Protein AF-A0A0F9N1B2-F1 (afdb_monomer)

Radius of gyration: 16.26 Å; Cα contacts (8 Å, |Δi|>4): 238; chains: 1; bounding box: 34×32×47 Å

Organism: NCBI:txid412755

Foldseek 3Di:
DDDDDDLQLVLVVVVCCVPPVPWAKDAQDWFAADAPRDDPVCHPPHTAGFRMWTDDPQEIEGEHEDQDDDLVVLVSQVVRLVRHLNGPVCVVSNPTHYAYEYEYADDDPVNCVSCVVSRHHYHHDDDPVSVVVVVVCVVVVHDD

Secondary structure (DSSP, 8-state):
-PPPP-HHHHHHHHHHHHH-TTSEEEES--BSPPTTTS-GGGTTPPPB--SEEEEETTEEEEEEEESS--HHHHHHHHHHHHHGGG-GGGGGGTTSEEEEEEEESS--HHHHHHHHHTTEEEEE---HHHHHHHHHHHHTT---

Mean predicted aligned error: 4.12 Å

pLDDT: mean 92.85, std 8.65, range [49.56, 98.81]

Sequence (144 aa):
MAKKFLPERHLVQEWLAKFHPNVLQWKRPRVGPIPGQAPDKYKGVKRGWPDIVFKENNVIYIVEAKVTPTSKACGQLKEYERLWPMTPEFSEYKDLQVKLIMLTTRDEIVVRETCEAFGIEYVIYTTPQIEAYKRKIALEGRSV

Nearest PDB structures (foldseek):
  6hz4-assembly1_N  TM=4.854E-01  e=2.352E-04  Escherichia coli K-12
  7vsr-assembly1_N  TM=4.893E-01  e=1.660E-03  Escherichia coli K-12
  6hz5-assembly1_M  TM=4.356E-01  e=9.860E-04  Escherichia coli K-12
  6swl-assembly2_B  TM=5.542E-01  e=1.587E-01  Geobacillus stearothermophilus
  8twd-assembly2_D  TM=5.197E-01  e=9.217E-01  Escherichia coli

Solvent-accessible surface area (backbone atoms only — not comparable to full-atom values): 8295 Å² total; per-residue (Å²): 131,84,82,82,86,56,62,43,62,50,52,51,53,54,49,36,56,73,77,49,68,86,50,55,73,39,76,54,44,77,32,22,41,56,86,94,71,34,58,79,98,44,59,90,55,76,61,41,66,45,56,32,37,36,45,56,96,76,30,36,38,43,30,44,58,26,70,60,77,53,63,66,57,53,55,51,51,54,49,44,61,70,23,40,65,50,12,74,95,44,56,95,54,38,88,43,53,76,46,39,34,44,40,21,55,59,92,48,69,72,42,45,54,52,23,53,79,68,67,28,45,74,42,74,54,82,48,76,67,51,52,50,49,53,53,51,40,50,75,69,73,43,89,114

Structure (mmCIF, N/CA/C/O backbone):
data_AF-A0A0F9N1B2-F1
#
_entry.id   AF-A0A0F9N1B2-F1
#
loop_
_atom_site.group_PDB
_atom_site.id
_atom_site.type_symbol
_atom_site.label_atom_id
_atom_site.label_alt_id
_atom_site.label_comp_id
_atom_site.label_asym_id
_atom_site.label_entity_id
_atom_site.label_seq_id
_atom_site.pdbx_PDB_ins_code
_atom_site.Cartn_x
_atom_site.Cartn_y
_atom_si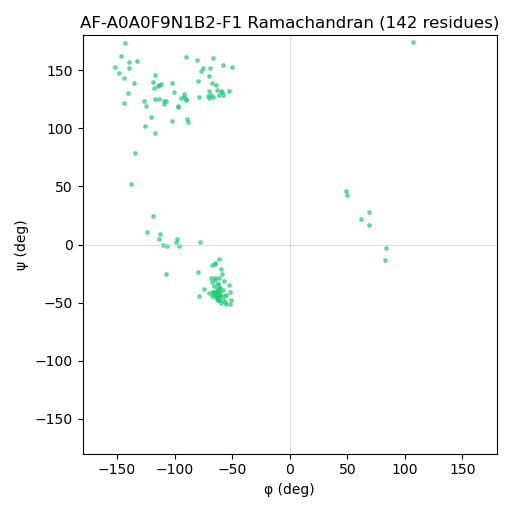te.Cartn_z
_atom_site.occupancy
_atom_site.B_iso_or_equiv
_atom_site.auth_seq_id
_atom_site.auth_comp_id
_atom_site.auth_asym_id
_atom_site.auth_atom_id
_atom_site.pdbx_PDB_model_num
ATOM 1 N N . MET A 1 1 ? -6.816 17.014 -26.845 1.00 49.56 1 MET A N 1
ATOM 2 C CA . MET A 1 1 ? -5.667 16.552 -26.029 1.00 49.56 1 MET A CA 1
ATOM 3 C C . MET A 1 1 ? -5.833 15.070 -25.728 1.00 49.56 1 MET A C 1
ATOM 5 O O . MET A 1 1 ? -6.886 14.694 -25.226 1.00 49.56 1 MET A O 1
ATOM 9 N N . ALA A 1 2 ? -4.843 14.230 -26.042 1.00 64.94 2 ALA A N 1
ATOM 10 C CA . ALA A 1 2 ? -4.861 12.825 -25.630 1.00 64.94 2 ALA A CA 1
ATOM 11 C C . ALA A 1 2 ? -4.802 12.730 -24.093 1.00 64.94 2 ALA A C 1
ATOM 13 O O . ALA A 1 2 ? -4.051 13.470 -23.455 1.00 64.94 2 ALA A O 1
ATOM 14 N N . LYS A 1 3 ? -5.604 11.847 -23.482 1.00 74.12 3 LYS A N 1
ATOM 15 C CA . LYS A 1 3 ? -5.560 11.626 -22.027 1.00 74.12 3 LYS A CA 1
ATOM 16 C C . LYS A 1 3 ? -4.188 11.068 -21.632 1.00 74.12 3 LYS A C 1
ATOM 18 O O . LYS A 1 3 ? -3.705 10.118 -22.241 1.00 74.12 3 LYS A O 1
ATOM 23 N N . LYS A 1 4 ? -3.581 11.639 -20.587 1.00 85.25 4 LYS A N 1
ATOM 24 C CA . LYS A 1 4 ? -2.335 11.137 -19.989 1.00 85.25 4 LYS A CA 1
ATOM 25 C C . LYS A 1 4 ? -2.555 9.721 -19.441 1.00 85.25 4 LYS A C 1
ATOM 27 O O . LYS A 1 4 ? -3.486 9.505 -18.667 1.00 85.25 4 LYS A O 1
ATOM 32 N N . PHE A 1 5 ? -1.694 8.780 -19.822 1.00 87.69 5 PHE A N 1
ATOM 33 C CA . PHE A 1 5 ? -1.683 7.432 -19.253 1.00 87.69 5 PHE A CA 1
ATOM 34 C C . PHE A 1 5 ? -1.184 7.477 -17.802 1.00 87.69 5 PHE A C 1
ATOM 36 O O . PHE A 1 5 ? -0.181 8.130 -17.510 1.00 87.69 5 PHE A O 1
ATOM 43 N N . LEU A 1 6 ? -1.909 6.815 -16.899 1.00 91.38 6 LEU A N 1
ATOM 44 C CA . LEU A 1 6 ? -1.596 6.730 -15.472 1.00 91.38 6 LEU A CA 1
ATOM 45 C C . LEU A 1 6 ? -1.338 5.256 -15.132 1.00 91.38 6 LEU A C 1
ATOM 47 O O . LEU A 1 6 ? -2.308 4.517 -14.936 1.00 91.38 6 LEU A O 1
ATOM 51 N N . PRO A 1 7 ? -0.072 4.807 -15.116 1.00 92.38 7 PRO A N 1
ATOM 52 C CA . PRO A 1 7 ? 0.243 3.386 -15.100 1.00 92.38 7 PRO A CA 1
ATOM 53 C C . PRO A 1 7 ? -0.178 2.702 -13.795 1.00 92.38 7 PRO A C 1
ATOM 55 O O . PRO A 1 7 ? -0.831 1.670 -13.861 1.00 92.38 7 PRO A O 1
ATOM 58 N N . GLU A 1 8 ? 0.072 3.284 -12.619 1.00 93.69 8 GLU A N 1
ATOM 59 C CA . GLU A 1 8 ? -0.334 2.682 -11.336 1.00 93.69 8 GLU A CA 1
ATOM 60 C C . GLU A 1 8 ? -1.857 2.544 -11.234 1.00 93.69 8 GLU A C 1
ATOM 62 O O . GLU A 1 8 ? -2.376 1.517 -10.805 1.00 93.69 8 GLU A O 1
ATOM 67 N N . ARG A 1 9 ? -2.597 3.552 -11.712 1.00 94.12 9 ARG A N 1
ATOM 68 C CA . ARG A 1 9 ? -4.062 3.496 -11.753 1.00 94.12 9 ARG A CA 1
ATOM 69 C C . ARG A 1 9 ? -4.549 2.368 -12.659 1.00 94.12 9 ARG A C 1
ATOM 71 O O . ARG A 1 9 ? -5.502 1.685 -12.297 1.00 94.12 9 ARG A O 1
ATOM 78 N N . HIS A 1 10 ? -3.946 2.210 -13.834 1.00 94.62 10 HIS A N 1
ATOM 79 C CA . HIS A 1 10 ? -4.315 1.141 -14.756 1.00 94.62 10 HIS A CA 1
ATOM 80 C C . HIS A 1 10 ? -3.973 -0.232 -14.165 1.00 94.62 10 HIS A C 1
ATOM 82 O O . HIS A 1 10 ? -4.819 -1.119 -14.173 1.00 94.62 10 HIS A O 1
ATOM 88 N N . LEU A 1 11 ? -2.792 -0.364 -13.553 1.00 95.50 11 LEU A N 1
ATOM 89 C CA . LEU A 1 11 ? -2.345 -1.577 -12.875 1.00 95.50 11 LEU A CA 1
ATOM 90 C C . LEU A 1 11 ? -3.344 -2.038 -11.805 1.00 95.50 11 LEU A C 1
ATOM 92 O O . LEU A 1 11 ? -3.786 -3.183 -11.836 1.00 95.50 11 LEU A O 1
ATOM 96 N N . VAL A 1 12 ? -3.750 -1.134 -10.907 1.00 96.75 12 VAL A N 1
ATOM 97 C CA . VAL A 1 12 ? -4.732 -1.427 -9.848 1.00 96.75 12 VAL A CA 1
ATOM 98 C C . VAL A 1 12 ? -6.083 -1.827 -10.429 1.00 96.75 12 VAL A C 1
ATOM 100 O O . VAL A 1 12 ? -6.697 -2.776 -9.956 1.00 96.75 12 VAL A O 1
ATOM 103 N N . GLN A 1 13 ? -6.566 -1.106 -11.444 1.00 95.69 13 GLN A N 1
ATOM 104 C CA . GLN A 1 13 ? -7.878 -1.374 -12.035 1.00 95.69 13 GLN A CA 1
ATOM 105 C C . GLN A 1 13 ? -7.944 -2.751 -12.694 1.00 95.69 13 GLN A C 1
ATOM 107 O O . GLN A 1 13 ? -8.898 -3.485 -12.456 1.00 95.69 13 GLN A O 1
ATOM 112 N N . GLU A 1 14 ? -6.929 -3.101 -13.481 1.00 96.81 14 GLU A N 1
ATOM 113 C CA . GLU A 1 14 ? -6.847 -4.401 -14.148 1.00 96.81 14 GLU A CA 1
ATOM 114 C C . GLU A 1 14 ? -6.673 -5.538 -13.135 1.00 96.81 14 GLU A C 1
ATOM 116 O O . GLU A 1 14 ? -7.305 -6.584 -13.262 1.00 96.81 14 GLU A O 1
ATOM 121 N N . TRP A 1 15 ? -5.850 -5.330 -12.102 1.00 98.06 15 TRP A N 1
ATOM 122 C CA . TRP A 1 15 ? -5.651 -6.312 -11.037 1.00 98.06 15 TRP A CA 1
ATOM 123 C C . TRP A 1 15 ? -6.951 -6.580 -10.262 1.00 98.06 15 TRP A C 1
ATOM 125 O O . TRP A 1 15 ? -7.360 -7.731 -10.125 1.00 98.06 15 TRP A O 1
ATOM 135 N N . LEU A 1 16 ? -7.667 -5.529 -9.845 1.00 97.31 16 LEU A N 1
ATOM 136 C CA . LEU A 1 16 ? -8.961 -5.664 -9.165 1.00 97.31 16 LEU A CA 1
ATOM 137 C C . LEU A 1 16 ? -10.014 -6.327 -10.051 1.00 97.31 16 LEU A C 1
ATOM 139 O O . LEU A 1 16 ? -10.730 -7.202 -9.584 1.00 97.31 16 LEU A O 1
ATOM 143 N N . ALA A 1 17 ? -10.109 -5.942 -11.326 1.00 96.94 17 ALA A N 1
ATOM 144 C CA . ALA A 1 17 ? -11.074 -6.541 -12.246 1.00 96.94 17 ALA A CA 1
ATOM 145 C C . ALA A 1 17 ? -10.827 -8.044 -12.445 1.00 96.94 17 ALA A C 1
ATOM 147 O O . ALA A 1 17 ? -11.776 -8.808 -12.601 1.00 96.94 17 ALA A O 1
ATOM 148 N N . LYS A 1 18 ? -9.558 -8.468 -12.418 1.00 97.69 18 LYS A N 1
ATOM 149 C CA . LYS A 1 18 ? -9.173 -9.867 -12.596 1.00 97.69 18 LYS A CA 1
ATOM 150 C C . LYS A 1 18 ? -9.377 -10.712 -11.338 1.00 97.69 18 LYS A C 1
ATOM 152 O O . LYS A 1 18 ? -9.860 -11.834 -11.453 1.00 97.69 18 LYS A O 1
ATOM 157 N N . PHE A 1 19 ? -8.981 -10.206 -10.171 1.00 97.94 19 PHE A N 1
ATOM 158 C CA . PHE A 1 19 ? -8.902 -11.012 -8.946 1.00 97.94 19 PHE A CA 1
ATOM 159 C C . PHE A 1 19 ? -9.998 -10.700 -7.919 1.00 97.94 19 PHE A C 1
ATOM 161 O O . PHE A 1 19 ? -10.370 -11.585 -7.157 1.00 97.94 19 PHE A O 1
ATOM 168 N N . HIS A 1 20 ? -10.567 -9.490 -7.936 1.00 96.94 20 HIS A N 1
ATOM 169 C CA . HIS A 1 20 ? -11.563 -9.026 -6.962 1.00 96.94 20 HIS A CA 1
ATOM 170 C C . HIS A 1 20 ? -12.726 -8.242 -7.621 1.00 96.94 20 HIS A C 1
ATOM 172 O O . HIS A 1 20 ? -13.039 -7.123 -7.204 1.00 96.94 20 HIS A O 1
ATOM 178 N N . PRO A 1 21 ? -13.399 -8.775 -8.662 1.00 96.56 21 PRO A N 1
ATOM 179 C CA . PRO A 1 21 ? -14.340 -7.996 -9.477 1.00 96.56 21 PRO A CA 1
ATOM 180 C C . PRO A 1 21 ? -15.581 -7.508 -8.717 1.00 96.56 21 PRO A C 1
ATOM 182 O O . PRO A 1 21 ? -16.118 -6.450 -9.038 1.00 96.56 21 PRO A O 1
ATOM 185 N N . ASN A 1 22 ? -16.026 -8.261 -7.707 1.00 97.00 22 ASN A N 1
ATOM 186 C CA . ASN A 1 22 ? -17.318 -8.058 -7.041 1.00 97.00 22 ASN A CA 1
ATOM 187 C C . ASN A 1 22 ? -17.194 -7.587 -5.584 1.00 97.00 22 ASN A C 1
ATOM 189 O O . ASN A 1 22 ? -18.185 -7.567 -4.856 1.00 97.00 22 ASN A O 1
ATOM 193 N N . VAL A 1 23 ? -15.985 -7.244 -5.131 1.00 97.50 23 VAL A N 1
ATOM 194 C CA . VAL A 1 23 ? -15.766 -6.788 -3.752 1.00 97.50 23 VAL A CA 1
ATOM 195 C C . VAL A 1 23 ? -16.134 -5.313 -3.594 1.00 97.50 23 VAL A C 1
ATOM 197 O O . VAL A 1 23 ? -16.142 -4.550 -4.562 1.00 97.50 23 VAL A O 1
ATOM 200 N N . LEU A 1 24 ? -16.401 -4.887 -2.359 1.00 97.62 24 LEU A N 1
ATOM 201 C CA . LEU A 1 24 ? -16.606 -3.475 -2.044 1.00 97.62 24 LEU A CA 1
ATOM 202 C C . LEU A 1 24 ? -15.270 -2.726 -2.138 1.00 97.62 24 LEU A C 1
ATOM 204 O O . LEU A 1 24 ? -14.284 -3.149 -1.538 1.00 97.62 24 LEU A O 1
ATOM 208 N N . GLN A 1 25 ? -15.235 -1.627 -2.895 1.00 97.50 25 GLN A N 1
ATOM 209 C CA . GLN A 1 25 ? -14.003 -0.936 -3.286 1.00 97.50 25 GLN A CA 1
ATOM 210 C C . GLN A 1 25 ? -14.121 0.582 -3.126 1.00 97.50 25 GLN A C 1
ATOM 212 O O . GLN A 1 25 ? -15.098 1.193 -3.560 1.00 97.50 25 GLN A O 1
ATOM 217 N N . TRP A 1 26 ? -13.057 1.213 -2.634 1.00 97.75 26 TRP A N 1
ATOM 218 C CA . TRP A 1 26 ? -12.901 2.662 -2.562 1.00 97.75 26 TRP A CA 1
ATOM 219 C C . TRP A 1 26 ? -11.613 3.080 -3.266 1.00 97.75 26 TRP A C 1
ATOM 221 O O . TRP A 1 26 ? -10.514 2.682 -2.883 1.00 97.75 26 TRP A O 1
ATOM 231 N N . LYS A 1 27 ? -11.744 3.904 -4.311 1.00 95.75 27 LYS A N 1
ATOM 232 C CA . LYS A 1 27 ? -10.620 4.403 -5.121 1.00 95.75 27 LYS A CA 1
ATOM 233 C C . LYS A 1 27 ? -10.098 5.707 -4.547 1.00 95.75 27 LYS A C 1
ATOM 235 O O . LYS A 1 27 ? -10.859 6.663 -4.421 1.00 95.75 27 LYS A O 1
ATOM 240 N N . ARG A 1 28 ? -8.794 5.755 -4.262 1.00 95.56 28 ARG A N 1
ATOM 241 C CA . ARG A 1 28 ? -8.114 6.923 -3.682 1.00 95.56 28 ARG A CA 1
ATOM 242 C C . ARG A 1 28 ? -8.819 7.519 -2.449 1.00 95.56 28 ARG A C 1
ATOM 244 O O . ARG A 1 28 ? -9.005 8.742 -2.404 1.00 95.56 28 ARG A O 1
ATOM 251 N N . PRO A 1 29 ? -9.257 6.700 -1.472 1.00 96.56 29 PRO A N 1
ATOM 252 C CA . PRO A 1 29 ? -9.933 7.221 -0.296 1.00 96.56 29 PRO A CA 1
ATOM 253 C C . PRO A 1 29 ? -8.969 8.050 0.555 1.00 96.56 29 PRO A C 1
ATOM 255 O O . PRO A 1 29 ? -7.750 7.927 0.452 1.00 96.56 29 PRO A O 1
ATOM 258 N N . ARG A 1 30 ? -9.522 8.902 1.417 1.00 95.38 30 ARG A N 1
ATOM 259 C CA . ARG A 1 30 ? -8.739 9.640 2.410 1.00 95.38 30 ARG A CA 1
ATOM 260 C C . ARG A 1 30 ? -8.656 8.816 3.688 1.00 95.38 30 ARG A C 1
ATOM 262 O O . ARG A 1 30 ? -9.691 8.508 4.265 1.00 95.38 30 ARG A O 1
ATOM 269 N N . VAL A 1 31 ? -7.452 8.528 4.166 1.00 95.50 31 VAL A N 1
ATOM 270 C CA . VAL A 1 31 ? -7.227 7.758 5.402 1.00 95.50 31 VAL A CA 1
ATOM 271 C C . VAL A 1 31 ? -6.625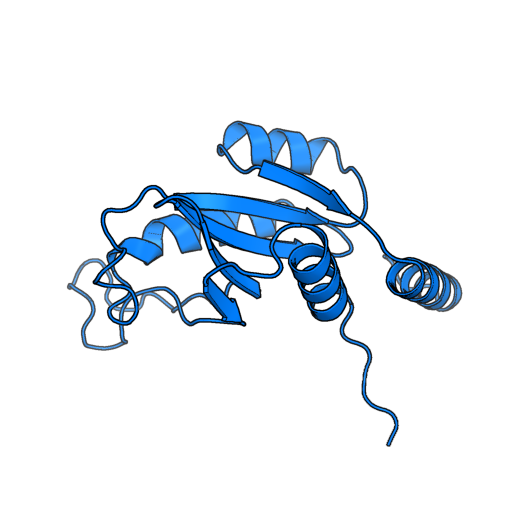 8.662 6.474 1.00 95.50 31 VAL A C 1
ATOM 273 O O . VAL A 1 31 ? -5.775 9.497 6.176 1.00 95.50 31 VAL A O 1
ATOM 276 N N . GLY A 1 32 ? -7.086 8.537 7.713 1.00 93.06 32 GLY A N 1
ATOM 277 C CA . GLY A 1 32 ? -6.650 9.337 8.856 1.00 93.06 32 GLY A CA 1
ATOM 278 C C . GLY A 1 32 ? -7.679 10.366 9.323 1.00 93.06 32 GLY A C 1
ATOM 279 O O . GLY A 1 32 ? -8.720 10.547 8.683 1.00 93.06 32 GLY A O 1
ATOM 280 N N . PRO A 1 33 ? -7.386 11.048 10.443 1.00 89.75 33 PRO A N 1
ATOM 281 C CA . PRO A 1 33 ? -8.348 11.906 11.118 1.00 89.75 33 PRO A CA 1
ATOM 282 C C . PRO A 1 33 ? -8.671 13.160 10.303 1.00 89.75 33 PRO A C 1
ATOM 284 O O . PRO A 1 33 ? -7.849 13.673 9.537 1.00 89.75 33 PRO A O 1
ATOM 287 N N . ILE A 1 34 ? -9.877 13.692 10.497 1.00 86.06 34 ILE A N 1
ATOM 288 C CA . ILE A 1 34 ? -10.261 14.986 9.931 1.00 86.06 34 ILE A CA 1
ATOM 289 C C . ILE A 1 34 ? -9.450 16.085 10.646 1.00 86.06 34 ILE A C 1
ATOM 291 O O . ILE A 1 34 ? -9.435 16.122 11.882 1.00 86.06 34 ILE A O 1
ATOM 295 N N . PRO A 1 35 ? -8.771 16.988 9.909 1.00 79.62 35 PRO A N 1
ATOM 296 C CA . PRO A 1 35 ? -8.055 18.107 10.514 1.00 79.62 35 PRO A CA 1
ATOM 297 C C . PRO A 1 35 ? -8.956 18.911 11.460 1.00 79.62 35 PRO A C 1
ATOM 299 O O . PRO A 1 35 ? -10.088 19.236 11.115 1.00 79.62 35 PRO A O 1
ATOM 302 N N . GLY A 1 36 ? -8.463 19.207 12.664 1.00 76.06 36 GLY A N 1
ATOM 303 C CA . GLY A 1 36 ? -9.227 19.910 13.704 1.00 76.06 36 GLY A CA 1
ATOM 304 C C . GLY A 1 36 ? -10.155 19.026 14.548 1.00 76.06 36 GLY A C 1
ATOM 305 O O . GLY A 1 36 ? -10.571 19.461 15.613 1.00 76.06 36 GLY A O 1
ATOM 306 N N . GLN A 1 37 ? -10.422 17.785 14.128 1.00 77.06 37 GLN A N 1
ATOM 307 C CA . GLN A 1 37 ? -11.191 16.789 14.897 1.00 77.06 37 GLN A CA 1
ATOM 308 C C . GLN A 1 37 ? -10.314 15.637 15.414 1.00 77.06 37 GLN A C 1
ATOM 310 O O . GLN A 1 37 ? -10.798 14.708 16.057 1.00 77.06 37 GLN A O 1
ATOM 315 N N . ALA A 1 38 ? -9.016 15.677 15.114 1.00 74.25 38 ALA A N 1
ATOM 316 C CA . ALA A 1 38 ? -8.059 14.703 15.604 1.00 74.25 38 ALA A CA 1
ATOM 317 C C . ALA A 1 38 ? -7.881 14.847 17.131 1.00 74.25 38 ALA A C 1
ATOM 319 O O . ALA A 1 38 ? -7.756 15.980 17.609 1.00 74.25 38 ALA A O 1
ATOM 320 N N . PRO A 1 39 ? -7.795 13.735 17.889 1.00 72.50 39 PRO A N 1
ATOM 321 C CA . PRO A 1 39 ? -7.325 13.767 19.274 1.00 72.50 39 PRO A CA 1
ATOM 322 C C . PRO A 1 39 ? -5.998 14.525 19.382 1.00 72.50 39 PRO A C 1
ATOM 324 O O . PRO A 1 39 ? -5.220 14.509 18.429 1.00 72.50 39 PRO A O 1
ATOM 327 N N . ASP A 1 40 ? -5.693 15.129 20.534 1.00 74.94 40 ASP A N 1
ATOM 328 C CA . ASP A 1 40 ? -4.505 15.988 20.696 1.00 74.94 40 ASP A CA 1
ATOM 329 C C . ASP A 1 40 ? -3.200 15.326 20.235 1.00 74.94 40 ASP A C 1
ATOM 331 O O . ASP A 1 40 ? -2.416 15.942 19.515 1.00 74.94 40 ASP A O 1
ATOM 335 N N . LYS A 1 41 ? -3.022 14.032 20.535 1.00 72.75 41 LYS A N 1
ATOM 336 C CA . LYS A 1 41 ? -1.872 13.223 20.085 1.00 72.75 41 LYS A CA 1
ATOM 337 C C . LYS A 1 41 ? -1.739 13.067 18.560 1.00 72.75 41 LYS A C 1
ATOM 339 O O . LYS A 1 41 ? -0.717 12.586 18.084 1.00 72.75 41 LYS A O 1
ATOM 344 N N . TYR A 1 42 ? -2.764 13.438 17.799 1.00 72.38 42 TYR A N 1
ATOM 345 C CA . TYR A 1 42 ? -2.823 13.364 16.339 1.00 72.38 42 TYR A CA 1
ATOM 346 C C . TYR A 1 42 ? -3.131 14.721 15.686 1.00 72.38 42 TYR A C 1
ATOM 348 O O . TYR A 1 42 ? -3.378 14.787 14.478 1.00 72.38 42 TYR A O 1
ATOM 356 N N . LYS A 1 43 ? -3.098 15.823 16.449 1.00 74.44 43 LYS A N 1
ATOM 357 C CA . LYS A 1 43 ? -3.155 17.170 15.870 1.00 74.44 43 LYS A CA 1
ATOM 358 C C . LYS A 1 43 ? -1.980 17.361 14.906 1.00 74.44 43 LYS A C 1
ATOM 360 O O . LYS A 1 43 ? -0.840 17.044 15.221 1.00 74.44 43 LYS A O 1
ATOM 365 N N . GLY A 1 44 ? -2.270 17.861 13.705 1.00 75.50 44 GLY A N 1
ATOM 366 C CA . GLY A 1 44 ? -1.269 18.076 12.652 1.00 75.50 44 GLY A CA 1
ATOM 367 C C . GLY A 1 44 ? -0.936 16.848 11.793 1.00 75.50 44 GLY A C 1
ATOM 368 O O . GLY A 1 44 ? -0.185 16.981 10.826 1.00 75.50 44 GLY A O 1
ATOM 369 N N . VAL A 1 45 ? -1.515 15.675 12.075 1.00 80.31 45 VAL A N 1
ATOM 370 C CA . VAL A 1 45 ? -1.348 14.483 11.230 1.00 80.31 45 VAL A CA 1
ATOM 371 C C . VAL A 1 45 ? -2.020 14.704 9.872 1.00 80.31 45 VAL A C 1
ATOM 373 O O . VAL A 1 45 ? -3.198 15.054 9.786 1.00 80.31 45 VAL A O 1
ATOM 376 N N . LYS A 1 46 ? -1.261 14.499 8.790 1.00 85.62 46 LYS A N 1
ATOM 377 C CA . LYS A 1 46 ? -1.775 14.587 7.417 1.00 85.62 46 LYS A CA 1
ATOM 378 C C . LYS A 1 46 ? -2.523 13.306 7.057 1.00 85.62 46 LYS A C 1
ATOM 380 O O . LYS A 1 46 ? -2.078 12.212 7.387 1.00 85.62 46 LYS A O 1
ATOM 385 N N . ARG A 1 47 ? -3.635 13.447 6.332 1.00 91.69 47 ARG A N 1
ATOM 386 C CA . ARG A 1 47 ? -4.366 12.299 5.782 1.00 91.69 47 ARG A CA 1
ATOM 387 C C . ARG A 1 47 ? -3.564 11.645 4.653 1.00 91.69 47 ARG A C 1
ATOM 389 O O . ARG A 1 47 ? -2.871 12.330 3.904 1.00 91.69 47 ARG A O 1
ATOM 396 N N . GLY A 1 48 ? -3.668 10.327 4.553 1.00 93.69 48 GLY A N 1
ATOM 397 C CA . GLY A 1 48 ? -3.115 9.512 3.479 1.00 93.69 48 GLY A CA 1
ATOM 398 C C . GLY A 1 48 ? -4.091 9.325 2.317 1.00 93.69 48 GLY A C 1
ATOM 399 O O . GLY A 1 48 ? -5.300 9.504 2.477 1.00 93.69 48 GLY A O 1
ATOM 400 N N . TRP A 1 49 ? -3.554 8.933 1.161 1.00 96.56 49 TRP A N 1
ATOM 401 C CA . TRP A 1 49 ? -4.314 8.586 -0.043 1.00 96.56 49 TRP A CA 1
ATOM 402 C C . TRP A 1 49 ? -3.769 7.283 -0.638 1.00 96.56 49 TRP A C 1
ATOM 404 O O . TRP A 1 49 ? -2.997 7.363 -1.596 1.00 96.56 49 TRP A O 1
ATOM 414 N N . PRO A 1 50 ? -4.126 6.110 -0.084 1.00 97.38 50 PRO A N 1
ATOM 415 C CA . PRO A 1 50 ? -3.817 4.840 -0.737 1.00 97.38 50 PRO A CA 1
ATOM 416 C C . PRO A 1 50 ? -4.441 4.794 -2.132 1.00 97.38 50 PRO A C 1
ATOM 418 O O . PRO A 1 50 ? -5.456 5.449 -2.386 1.00 97.38 50 PRO A O 1
ATOM 421 N N . ASP A 1 51 ? -3.875 4.005 -3.042 1.00 97.75 51 ASP A N 1
ATOM 422 C CA . ASP A 1 51 ? -4.417 3.892 -4.398 1.00 97.75 51 ASP A CA 1
ATOM 423 C C . ASP A 1 51 ? -5.813 3.247 -4.407 1.00 97.75 51 ASP A C 1
ATOM 425 O O . ASP A 1 51 ? -6.727 3.732 -5.094 1.00 97.75 51 ASP A O 1
ATOM 429 N N . ILE A 1 52 ? -6.005 2.205 -3.595 1.00 98.19 52 ILE A N 1
ATOM 430 C CA . ILE A 1 52 ? -7.299 1.556 -3.371 1.00 98.19 52 ILE A CA 1
ATOM 431 C C . ILE A 1 52 ? -7.384 1.002 -1.945 1.00 98.19 52 ILE A C 1
ATOM 433 O O . ILE A 1 52 ? -6.395 0.552 -1.366 1.00 98.19 52 ILE A O 1
ATOM 437 N N . VAL A 1 53 ? -8.595 1.016 -1.398 1.00 98.44 53 VAL A N 1
ATOM 438 C CA . VAL A 1 53 ? -8.993 0.165 -0.276 1.00 98.44 53 VAL A CA 1
ATOM 439 C C . VAL A 1 53 ? -10.132 -0.734 -0.736 1.00 98.44 53 VAL A C 1
ATOM 441 O O . VAL A 1 53 ? -11.021 -0.268 -1.449 1.00 98.44 53 VAL A O 1
ATOM 444 N N . PHE A 1 54 ? -10.140 -2.002 -0.341 1.00 98.50 54 PHE A N 1
ATOM 445 C CA . PHE A 1 54 ? -11.276 -2.886 -0.589 1.00 98.50 54 PHE A CA 1
ATOM 446 C C . PHE A 1 54 ? -11.574 -3.784 0.610 1.00 98.50 54 PHE A C 1
ATOM 448 O O . PHE A 1 54 ? -10.709 -4.011 1.454 1.00 98.50 54 PHE A O 1
ATOM 455 N N . LYS A 1 55 ? -12.816 -4.264 0.704 1.00 98.50 55 LYS A N 1
ATOM 456 C CA . LYS A 1 55 ? -13.262 -5.187 1.753 1.00 98.50 55 LYS A CA 1
ATOM 457 C C . LYS A 1 55 ? 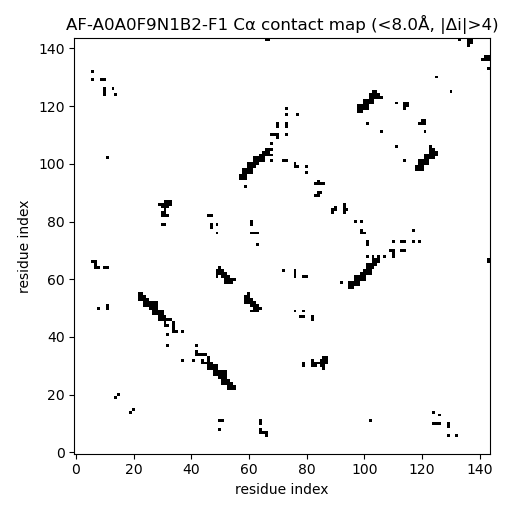-13.604 -6.538 1.145 1.00 98.50 55 LYS A C 1
ATOM 459 O O . LYS A 1 55 ? -14.489 -6.624 0.298 1.00 98.50 55 LYS A O 1
ATOM 464 N N . GLU A 1 56 ? -12.981 -7.590 1.656 1.00 97.88 56 GLU A N 1
ATOM 465 C CA . GLU A 1 56 ? -13.250 -8.974 1.267 1.00 97.88 56 GLU A CA 1
ATOM 466 C C . GLU A 1 56 ? -13.205 -9.855 2.521 1.00 97.88 56 GLU A C 1
ATOM 468 O O . GLU A 1 56 ? -12.299 -9.725 3.337 1.00 97.88 56 GLU A O 1
ATOM 473 N N . ASN A 1 57 ? -14.218 -10.703 2.734 1.00 96.50 57 ASN A N 1
ATOM 474 C CA . ASN A 1 57 ? -14.274 -11.653 3.860 1.00 96.50 57 ASN A CA 1
ATOM 475 C C . ASN A 1 57 ? -13.993 -11.044 5.254 1.00 96.50 57 ASN A C 1
ATOM 477 O O . ASN A 1 57 ? -13.295 -11.635 6.070 1.00 96.50 57 ASN A O 1
ATOM 481 N N . ASN A 1 58 ? -14.549 -9.857 5.534 1.00 97.19 58 ASN A N 1
ATOM 482 C CA . ASN A 1 58 ? -14.337 -9.095 6.782 1.00 97.19 58 ASN A CA 1
ATOM 483 C C . ASN A 1 58 ? -12.885 -8.665 7.046 1.00 97.19 58 ASN A C 1
ATOM 485 O O . ASN A 1 58 ? -12.532 -8.320 8.170 1.00 97.19 58 ASN A O 1
ATOM 489 N N . VAL A 1 59 ? -12.078 -8.604 5.993 1.00 98.44 59 VAL A N 1
ATOM 490 C CA . VAL A 1 59 ? -10.736 -8.036 6.005 1.00 98.44 59 VAL A CA 1
ATOM 491 C C . VAL A 1 59 ? -10.733 -6.785 5.134 1.00 98.44 59 VAL A C 1
ATOM 493 O O . VAL A 1 59 ? -11.338 -6.752 4.058 1.00 98.44 59 VAL A O 1
ATOM 496 N N . ILE A 1 60 ? -10.077 -5.739 5.623 1.00 98.62 60 ILE A N 1
ATOM 497 C CA . ILE A 1 60 ? -9.781 -4.530 4.863 1.00 98.62 60 ILE A CA 1
ATOM 498 C C . ILE A 1 60 ? -8.411 -4.693 4.227 1.00 98.62 60 ILE A C 1
ATOM 500 O O . ILE A 1 60 ? -7.427 -4.953 4.909 1.00 98.62 60 ILE A O 1
ATOM 504 N N . TYR A 1 61 ? -8.341 -4.486 2.923 1.00 98.75 61 TYR A N 1
ATOM 505 C CA . TYR A 1 61 ? -7.103 -4.496 2.168 1.00 98.75 61 TYR A CA 1
ATOM 506 C C . TYR A 1 61 ? -6.776 -3.077 1.734 1.00 98.75 61 TYR A C 1
ATOM 508 O O . TYR A 1 61 ? -7.583 -2.429 1.066 1.00 98.75 61 TYR A O 1
ATOM 516 N N . ILE A 1 62 ? -5.596 -2.592 2.108 1.00 98.75 62 ILE A N 1
ATOM 517 C CA . ILE A 1 62 ? -5.067 -1.300 1.666 1.00 98.75 62 ILE A CA 1
ATOM 518 C C . ILE A 1 62 ? -3.935 -1.575 0.685 1.00 98.75 62 ILE A C 1
ATOM 520 O O . ILE A 1 62 ? -2.971 -2.264 1.021 1.00 98.75 62 ILE A O 1
ATOM 524 N N . VAL A 1 63 ? -4.049 -1.030 -0.523 1.00 98.69 63 VAL A N 1
ATOM 525 C CA . VAL A 1 63 ? -3.097 -1.286 -1.604 1.00 98.69 63 VAL A CA 1
ATOM 526 C C . VAL A 1 63 ? -2.417 0.008 -2.025 1.00 98.69 63 VAL A C 1
ATOM 528 O O . VAL A 1 63 ? -3.072 1.028 -2.259 1.00 98.69 63 VAL A O 1
ATOM 531 N N . GLU A 1 64 ? -1.102 -0.071 -2.184 1.00 98.38 64 GLU A N 1
ATOM 532 C CA . GLU A 1 64 ? -0.281 0.952 -2.824 1.00 98.38 64 GLU A CA 1
ATOM 533 C C . GLU A 1 64 ? 0.352 0.328 -4.067 1.00 98.38 64 GLU A C 1
ATOM 535 O O . GLU A 1 64 ? 1.009 -0.713 -3.986 1.00 98.38 64 GLU A O 1
ATOM 540 N N . ALA A 1 65 ? 0.148 0.953 -5.225 1.00 97.88 65 ALA A N 1
ATOM 541 C CA . ALA A 1 65 ? 0.687 0.472 -6.483 1.00 97.88 65 ALA A CA 1
ATOM 542 C C . ALA A 1 65 ? 1.909 1.278 -6.911 1.00 97.88 65 ALA A C 1
ATOM 544 O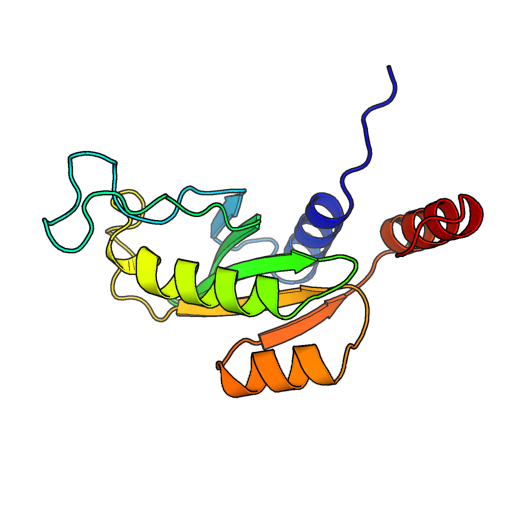 O . ALA A 1 65 ? 1.964 2.509 -6.796 1.00 97.88 65 ALA A O 1
ATOM 545 N N . LYS A 1 66 ? 2.913 0.575 -7.430 1.00 96.38 66 LYS A N 1
ATOM 546 C CA . LYS A 1 66 ? 4.145 1.171 -7.948 1.00 96.38 66 LYS A CA 1
ATOM 547 C C . LYS A 1 66 ? 4.622 0.380 -9.155 1.00 96.38 66 LYS A C 1
ATOM 549 O O . LYS A 1 66 ? 4.925 -0.800 -9.019 1.00 96.38 66 LYS A O 1
ATOM 554 N N . VAL A 1 67 ? 4.762 1.020 -10.323 1.00 94.62 67 VAL A N 1
ATOM 555 C CA . VAL A 1 67 ? 5.429 0.369 -11.473 1.00 94.62 67 VAL A CA 1
ATOM 556 C C . VAL A 1 67 ? 6.829 -0.091 -11.067 1.00 94.62 67 VAL A C 1
ATOM 558 O O . VAL A 1 67 ? 7.200 -1.234 -11.333 1.00 94.62 67 VAL A O 1
ATOM 561 N N . THR A 1 68 ? 7.528 0.783 -10.342 1.00 93.44 68 THR A N 1
ATOM 562 C CA . THR A 1 68 ? 8.841 0.543 -9.749 1.00 93.44 68 THR A CA 1
ATOM 563 C C . THR A 1 68 ? 8.758 0.718 -8.240 1.00 93.44 68 THR A C 1
ATOM 565 O O . THR A 1 68 ? 8.542 1.839 -7.761 1.00 93.44 68 THR A O 1
ATOM 568 N N . PRO A 1 69 ? 8.859 -0.378 -7.479 1.00 95.19 69 PRO A N 1
ATOM 569 C CA . PRO A 1 69 ? 8.616 -0.350 -6.053 1.00 95.19 69 PRO A CA 1
ATOM 570 C C . PRO A 1 69 ? 9.822 0.254 -5.326 1.00 95.19 69 PRO A C 1
ATOM 572 O O . PRO A 1 69 ? 10.964 0.150 -5.762 1.00 95.19 69 PRO A O 1
ATOM 575 N N . THR A 1 70 ? 9.559 0.915 -4.201 1.00 95.56 70 THR A N 1
ATOM 576 C CA . THR A 1 70 ? 10.595 1.485 -3.329 1.00 95.56 70 THR A CA 1
ATOM 577 C C . THR A 1 70 ? 10.203 1.252 -1.876 1.00 95.56 70 THR A C 1
ATOM 579 O O . THR A 1 70 ? 9.010 1.240 -1.559 1.00 95.56 70 THR A O 1
ATOM 582 N N . SER A 1 71 ? 11.176 1.158 -0.966 1.00 93.44 71 SER A N 1
ATOM 583 C CA . SER A 1 71 ? 10.905 0.967 0.470 1.00 93.44 71 SER A CA 1
ATOM 584 C C . SER A 1 71 ? 10.068 2.098 1.086 1.00 93.44 71 SER A C 1
ATOM 586 O O . SER A 1 71 ? 9.391 1.902 2.094 1.00 93.44 71 SER A O 1
ATOM 588 N N . LYS A 1 72 ? 10.037 3.281 0.452 1.00 95.50 72 LYS A N 1
ATOM 589 C CA . LYS A 1 72 ? 9.160 4.391 0.851 1.00 95.50 72 LYS A CA 1
ATOM 590 C C . LYS A 1 72 ? 7.682 3.991 0.826 1.00 95.50 72 LYS A C 1
ATOM 592 O O . LYS A 1 72 ? 6.939 4.381 1.724 1.00 95.50 72 LYS A O 1
ATOM 597 N N . ALA A 1 73 ? 7.265 3.208 -0.166 1.00 95.75 73 ALA A N 1
ATOM 598 C CA . ALA A 1 73 ? 5.880 2.768 -0.288 1.00 95.75 73 ALA A CA 1
ATOM 599 C C . ALA A 1 73 ? 5.487 1.783 0.832 1.00 95.75 73 ALA A C 1
ATOM 601 O O . ALA A 1 73 ? 4.347 1.811 1.290 1.00 95.75 73 ALA A O 1
ATOM 602 N N . CYS A 1 74 ? 6.437 1.011 1.372 1.00 97.31 74 CYS A N 1
ATOM 603 C CA . CYS A 1 74 ? 6.210 0.192 2.568 1.00 97.31 74 CYS A CA 1
ATOM 604 C C . CYS A 1 74 ? 5.879 1.070 3.786 1.00 97.31 74 CYS A C 1
ATOM 606 O O . CYS A 1 74 ? 4.904 0.820 4.493 1.00 97.31 74 CYS A O 1
ATOM 608 N N . GLY A 1 75 ? 6.638 2.154 3.986 1.00 96.62 75 GLY A N 1
ATOM 609 C CA . GLY A 1 75 ? 6.363 3.135 5.041 1.00 96.62 75 GLY A CA 1
ATOM 610 C C . GLY A 1 75 ? 5.005 3.827 4.875 1.00 96.62 75 GLY A C 1
ATOM 611 O O . GLY A 1 75 ? 4.299 4.035 5.859 1.00 96.62 75 GLY A O 1
ATOM 612 N N . GLN A 1 76 ? 4.599 4.127 3.635 1.00 96.94 76 GLN A N 1
ATOM 613 C CA . GLN A 1 76 ? 3.266 4.671 3.348 1.00 96.94 76 GLN A CA 1
ATOM 614 C C . GLN A 1 76 ? 2.153 3.696 3.750 1.00 96.94 76 GLN A C 1
ATOM 616 O O . GLN A 1 76 ? 1.210 4.107 4.418 1.00 96.94 76 GLN A O 1
ATOM 621 N N . LEU A 1 77 ? 2.279 2.413 3.399 1.00 98.25 77 LEU A N 1
ATOM 622 C CA . LEU A 1 77 ? 1.300 1.383 3.757 1.00 98.25 77 LEU A CA 1
ATOM 623 C C . LEU A 1 77 ? 1.151 1.226 5.276 1.00 98.25 77 LEU A C 1
ATOM 625 O O . LEU A 1 77 ? 0.027 1.187 5.773 1.00 98.25 77 LEU A O 1
ATOM 629 N N . LYS A 1 78 ? 2.260 1.211 6.028 1.00 97.94 78 LYS A N 1
ATOM 630 C CA . LYS A 1 78 ? 2.214 1.151 7.502 1.00 97.94 78 LYS A CA 1
ATOM 631 C C . LYS A 1 78 ? 1.613 2.400 8.123 1.00 97.94 78 LYS A C 1
ATOM 633 O O . LYS A 1 78 ? 0.886 2.31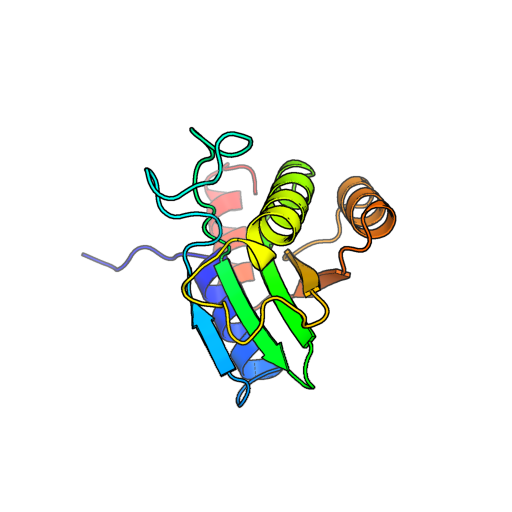2 9.110 1.00 97.94 78 LYS A O 1
ATOM 638 N N . GLU A 1 79 ? 1.860 3.561 7.531 1.00 96.25 79 GLU A N 1
ATOM 639 C CA . GLU A 1 79 ? 1.182 4.778 7.954 1.00 96.25 79 GLU A CA 1
ATOM 640 C C . GLU A 1 79 ? -0.328 4.691 7.684 1.00 96.25 79 GLU A C 1
ATOM 642 O O . GLU A 1 79 ? -1.117 5.047 8.553 1.00 96.25 79 GLU A O 1
ATOM 647 N N . TYR A 1 80 ? -0.764 4.155 6.539 1.00 97.62 80 TYR A N 1
ATOM 648 C CA . TYR A 1 80 ? -2.193 3.968 6.255 1.00 97.62 80 TYR A CA 1
ATOM 649 C C . TYR A 1 80 ? -2.864 3.002 7.231 1.00 97.62 80 TYR A C 1
ATOM 651 O O . TYR A 1 80 ? -3.940 3.317 7.733 1.00 97.62 80 TYR A O 1
ATOM 659 N N . GLU A 1 81 ? -2.219 1.883 7.557 1.00 97.56 81 GLU A N 1
ATOM 660 C CA . GLU A 1 81 ? -2.680 0.956 8.597 1.00 97.56 81 GLU A CA 1
ATOM 661 C C . GLU A 1 81 ? -2.856 1.666 9.943 1.00 97.56 81 GLU A C 1
ATOM 663 O O . GLU A 1 81 ? -3.916 1.588 10.559 1.00 97.56 81 GLU A O 1
ATOM 668 N N . ARG A 1 82 ? -1.842 2.430 10.370 1.00 94.94 82 ARG A N 1
ATOM 669 C CA . ARG A 1 82 ? -1.876 3.189 11.625 1.00 94.94 82 ARG A CA 1
ATOM 670 C C . ARG A 1 82 ? -3.007 4.216 11.643 1.00 94.94 82 ARG A C 1
ATOM 672 O O . ARG A 1 82 ? -3.597 4.469 12.691 1.00 94.94 82 ARG A O 1
ATOM 679 N N . LEU A 1 83 ? -3.277 4.847 10.502 1.00 94.62 83 LEU A N 1
ATOM 680 C CA . LEU A 1 83 ? -4.308 5.870 10.348 1.00 94.62 83 LEU A CA 1
ATOM 681 C C . LEU A 1 83 ? -5.723 5.293 10.213 1.00 94.62 83 LEU A C 1
ATOM 683 O O . LEU A 1 83 ? -6.687 6.003 10.512 1.00 94.62 83 LEU A O 1
ATOM 687 N N . TRP A 1 84 ? -5.858 4.038 9.780 1.00 95.94 84 TRP A N 1
ATOM 688 C CA . TRP A 1 84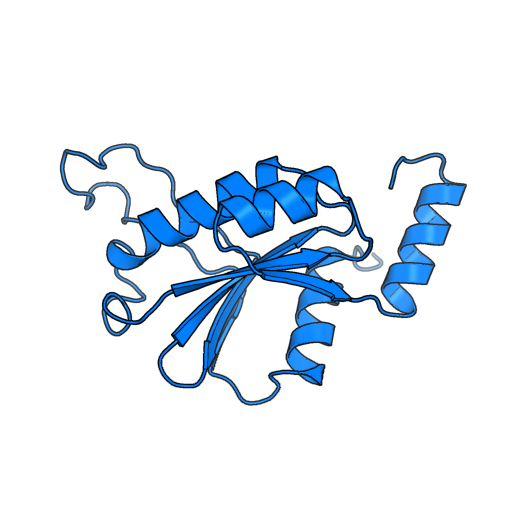 ? -7.140 3.412 9.461 1.00 95.94 84 TRP A CA 1
ATOM 689 C C . TRP A 1 84 ? -8.178 3.523 10.589 1.00 95.94 84 TRP A C 1
ATOM 691 O O . TRP A 1 84 ? -9.241 4.092 10.323 1.00 95.94 84 TRP A O 1
ATOM 701 N N . PRO A 1 85 ? -7.880 3.151 11.854 1.00 93.06 85 PRO A N 1
ATOM 702 C CA . PRO A 1 85 ? -8.876 3.168 12.930 1.00 93.06 85 PRO A CA 1
ATOM 703 C C . PRO A 1 85 ? -9.387 4.572 13.283 1.00 93.06 85 PRO A C 1
ATOM 705 O O . PRO A 1 85 ? -10.399 4.722 13.963 1.00 93.06 85 PRO A O 1
ATOM 708 N N . MET A 1 86 ? -8.678 5.614 12.841 1.00 91.62 86 MET A N 1
ATOM 709 C CA . MET A 1 86 ? -9.017 7.017 13.077 1.00 91.62 86 MET A CA 1
ATOM 710 C C . MET A 1 86 ? -9.744 7.660 11.897 1.00 91.62 86 MET A C 1
ATOM 712 O O . MET A 1 86 ? -9.948 8.871 11.914 1.00 91.62 86 MET A O 1
ATOM 716 N N . THR A 1 87 ? -10.078 6.892 10.859 1.00 94.81 87 THR A N 1
ATOM 717 C CA . THR A 1 87 ? -10.711 7.412 9.644 1.00 94.81 87 THR A CA 1
ATOM 718 C C . THR A 1 87 ? -12.229 7.419 9.816 1.00 94.81 87 THR A C 1
ATOM 720 O O . THR A 1 87 ? -12.836 6.348 9.761 1.00 94.81 87 THR A O 1
ATOM 723 N N . PRO A 1 88 ? -12.879 8.582 10.019 1.00 92.94 88 PRO A N 1
ATOM 724 C CA . PRO A 1 88 ? -14.296 8.612 10.393 1.00 92.94 88 PRO A CA 1
ATOM 725 C C . PRO A 1 88 ? -15.217 8.000 9.332 1.00 92.94 88 PRO A C 1
ATOM 727 O O . PRO A 1 88 ? -16.195 7.334 9.670 1.00 92.94 88 PRO A O 1
ATOM 730 N N . GLU A 1 89 ? -14.864 8.163 8.054 1.00 94.50 89 GLU A N 1
ATOM 731 C CA . GLU A 1 89 ? -15.607 7.627 6.909 1.00 94.50 89 GLU A CA 1
ATOM 732 C C . GLU A 1 89 ? -15.622 6.088 6.858 1.00 94.50 89 GLU A C 1
ATOM 734 O O . GLU A 1 89 ? -16.461 5.520 6.170 1.00 94.50 89 GLU A O 1
ATOM 739 N N . PHE A 1 90 ? -14.728 5.419 7.595 1.00 96.31 90 PHE A N 1
ATOM 740 C CA . PHE A 1 90 ? -14.646 3.957 7.693 1.00 96.31 90 PHE A CA 1
ATOM 741 C C . PHE A 1 90 ? -14.857 3.455 9.126 1.00 96.31 90 PHE A C 1
ATOM 743 O O . PHE A 1 90 ? -14.395 2.374 9.488 1.00 96.31 90 PHE A O 1
ATOM 750 N N . SER A 1 91 ? -15.557 4.232 9.956 1.00 95.38 91 SER A N 1
ATOM 751 C CA . SER A 1 91 ? -15.793 3.904 11.368 1.00 95.38 91 SER A CA 1
ATOM 752 C C . SER A 1 91 ? -16.491 2.555 11.582 1.00 95.38 91 SER A C 1
ATOM 754 O O . SER A 1 91 ? -16.186 1.879 12.561 1.00 95.38 91 SER A O 1
ATOM 756 N N . GLU A 1 92 ? -17.346 2.122 10.651 1.00 97.06 92 GLU A N 1
ATOM 757 C CA . GLU A 1 92 ? -17.985 0.794 10.665 1.00 97.06 92 GLU A CA 1
ATOM 758 C C . GLU A 1 92 ? -17.001 -0.375 10.441 1.00 97.06 92 GLU A C 1
ATOM 760 O O . GLU A 1 92 ? -17.306 -1.515 10.781 1.00 97.06 92 GLU A O 1
ATOM 765 N N . TYR A 1 93 ? -15.804 -0.104 9.906 1.00 97.38 93 TYR A N 1
ATOM 766 C CA . TYR A 1 93 ? -14.774 -1.105 9.596 1.00 97.38 93 TYR A CA 1
ATOM 767 C C . TYR A 1 93 ? -13.512 -0.969 10.454 1.00 97.38 93 TYR A C 1
ATOM 769 O O . TYR A 1 93 ? -12.522 -1.658 10.200 1.00 97.38 93 TYR A O 1
ATOM 777 N N . LYS A 1 94 ? -13.501 -0.063 11.437 1.00 95.25 94 LYS A N 1
ATOM 778 C CA . LYS A 1 94 ? -12.294 0.288 12.206 1.00 95.25 94 LYS A CA 1
ATOM 779 C C . LYS A 1 94 ? -11.698 -0.894 12.986 1.00 95.25 94 LYS A C 1
ATOM 781 O O . LYS A 1 94 ? -10.494 -0.911 13.214 1.00 95.25 94 LYS A O 1
ATOM 786 N N . ASP A 1 95 ? -12.546 -1.849 13.376 1.00 95.88 95 ASP A N 1
ATOM 787 C CA . ASP A 1 95 ? -12.186 -3.013 14.195 1.00 95.88 95 ASP A CA 1
ATOM 788 C C . ASP A 1 95 ? -11.902 -4.268 13.342 1.00 95.88 95 ASP A C 1
ATOM 790 O O . ASP A 1 95 ? -11.569 -5.325 13.876 1.00 95.88 95 ASP A O 1
ATOM 794 N N . LEU A 1 96 ? -12.035 -4.176 12.011 1.00 97.94 96 LEU A N 1
ATOM 795 C CA . LEU A 1 96 ? -11.702 -5.274 11.103 1.00 97.94 96 LEU A CA 1
ATOM 796 C C . LEU A 1 96 ? -10.187 -5.415 10.936 1.00 97.94 96 LEU A C 1
ATOM 798 O O . LEU A 1 96 ? -9.440 -4.438 11.004 1.00 97.94 96 LEU A O 1
ATOM 802 N N . GLN A 1 97 ? -9.736 -6.638 10.641 1.00 98.00 97 GLN A N 1
ATOM 803 C CA . GLN A 1 97 ? -8.337 -6.8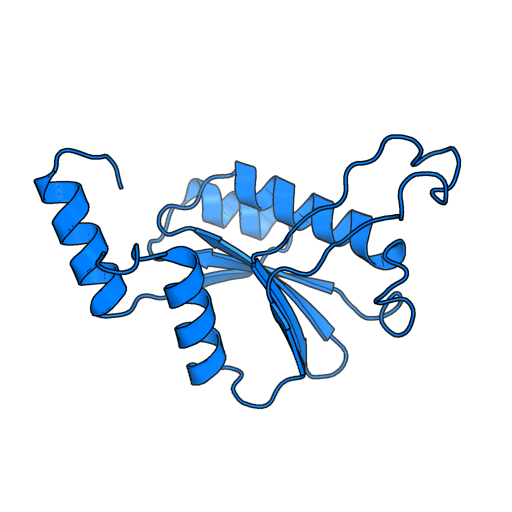83 10.297 1.00 98.00 97 GLN A CA 1
ATOM 804 C C . GLN A 1 97 ? -7.955 -6.067 9.056 1.00 98.00 97 GLN A C 1
ATOM 806 O O . GLN A 1 97 ? -8.654 -6.111 8.043 1.00 98.00 97 GLN A O 1
ATOM 811 N N . VAL A 1 98 ? -6.815 -5.379 9.123 1.00 98.50 98 VAL A N 1
ATOM 812 C CA . VAL A 1 98 ? -6.211 -4.697 7.976 1.00 98.50 98 VAL A CA 1
ATOM 813 C C . VAL A 1 98 ? -5.071 -5.554 7.428 1.00 98.50 98 VAL A C 1
ATOM 815 O O . VAL A 1 98 ? -4.218 -6.018 8.180 1.00 98.50 98 VAL A O 1
ATOM 818 N N . LYS A 1 99 ? -5.060 -5.767 6.113 1.00 98.75 99 LYS A N 1
ATOM 819 C CA . LYS A 1 99 ? -3.948 -6.342 5.353 1.00 98.75 99 LYS A CA 1
ATOM 820 C C . LYS A 1 99 ? -3.434 -5.319 4.352 1.00 98.75 99 LYS A C 1
ATOM 822 O O . LYS A 1 99 ? -4.189 -4.511 3.811 1.00 98.75 99 LYS A O 1
ATOM 827 N N . LEU A 1 100 ? -2.131 -5.353 4.117 1.00 98.81 100 LEU A N 1
ATOM 828 C CA . LEU A 1 100 ? -1.431 -4.387 3.282 1.00 98.81 100 LEU A CA 1
ATOM 829 C C . LEU A 1 100 ? -0.895 -5.088 2.045 1.00 98.81 100 LEU A C 1
ATOM 831 O O . LEU A 1 100 ? -0.324 -6.168 2.166 1.00 98.81 100 LEU A O 1
ATOM 835 N N . ILE A 1 101 ? -1.048 -4.460 0.881 1.00 98.81 101 ILE A N 1
ATOM 836 C CA . ILE A 1 101 ? -0.570 -5.002 -0.392 1.00 98.81 101 ILE A CA 1
ATOM 837 C C . ILE A 1 101 ? 0.310 -3.966 -1.093 1.00 98.81 101 ILE A C 1
ATOM 839 O O . ILE A 1 101 ? -0.122 -2.851 -1.393 1.00 98.81 101 ILE A O 1
ATOM 843 N N . MET A 1 102 ? 1.541 -4.365 -1.404 1.00 98.62 102 MET A N 1
ATOM 844 C CA . MET A 1 102 ? 2.393 -3.706 -2.387 1.00 98.62 102 MET A CA 1
ATOM 845 C C . MET A 1 102 ? 2.116 -4.328 -3.754 1.00 98.62 102 MET A C 1
ATOM 847 O O . MET A 1 102 ? 2.523 -5.460 -4.006 1.00 98.62 102 MET A O 1
ATOM 851 N N . LEU A 1 103 ? 1.441 -3.597 -4.641 1.00 98.62 103 LEU A N 1
ATOM 852 C CA . LEU A 1 103 ? 1.187 -4.052 -6.008 1.00 98.62 103 LEU A CA 1
ATOM 853 C C . LEU A 1 103 ? 2.233 -3.463 -6.954 1.00 98.62 103 LEU A C 1
ATOM 855 O O . LEU A 1 103 ? 2.325 -2.246 -7.125 1.00 98.62 103 LEU A O 1
ATOM 859 N N . THR A 1 104 ? 3.016 -4.310 -7.610 1.00 98.12 104 THR A N 1
ATOM 860 C CA . THR A 1 104 ? 4.107 -3.847 -8.467 1.00 98.12 104 THR A CA 1
ATOM 861 C C . THR A 1 104 ? 4.292 -4.688 -9.721 1.00 98.12 104 THR A C 1
ATOM 863 O O . THR A 1 104 ? 3.627 -5.698 -9.896 1.00 98.12 104 THR A O 1
ATOM 866 N N . THR A 1 105 ? 5.172 -4.253 -10.625 1.00 96.94 105 THR A N 1
ATOM 867 C CA . THR A 1 105 ? 5.383 -4.884 -11.940 1.00 96.94 105 THR A CA 1
ATOM 868 C C . THR A 1 105 ? 6.682 -5.676 -12.043 1.00 96.94 105 THR A C 1
ATOM 870 O O . THR A 1 105 ? 6.970 -6.231 -13.104 1.00 96.94 105 THR A O 1
ATOM 873 N N . ARG A 1 106 ? 7.490 -5.699 -10.978 1.00 94.62 106 ARG A N 1
ATOM 874 C CA . ARG A 1 106 ? 8.792 -6.373 -10.944 1.00 94.62 106 ARG A CA 1
ATOM 875 C C . ARG A 1 106 ? 9.147 -6.815 -9.529 1.00 94.62 106 ARG A C 1
ATOM 877 O O . ARG A 1 106 ? 8.688 -6.194 -8.577 1.00 94.62 106 ARG A O 1
ATOM 884 N N . ASP A 1 107 ? 9.954 -7.866 -9.417 1.00 96.50 107 ASP A N 1
ATOM 885 C CA . ASP A 1 107 ? 10.535 -8.271 -8.135 1.00 96.50 107 ASP A CA 1
ATOM 886 C C . ASP A 1 107 ? 11.727 -7.366 -7.812 1.00 96.50 107 ASP A C 1
ATOM 888 O O . ASP A 1 107 ? 12.632 -7.209 -8.630 1.00 96.50 107 ASP A O 1
ATOM 892 N N . GLU A 1 108 ? 11.720 -6.775 -6.623 1.00 96.69 108 GLU A N 1
ATOM 893 C CA . GLU A 1 108 ? 12.849 -6.041 -6.053 1.00 96.69 108 GLU A CA 1
ATOM 894 C C . GLU A 1 108 ? 13.142 -6.640 -4.686 1.00 96.69 108 GLU A C 1
ATOM 896 O O . GLU A 1 108 ? 12.427 -6.351 -3.724 1.00 96.69 108 GLU A O 1
ATOM 901 N N . ILE A 1 109 ? 14.189 -7.466 -4.604 1.00 97.19 109 ILE A N 1
ATOM 902 C CA . ILE A 1 109 ? 14.461 -8.325 -3.443 1.00 97.19 109 ILE A CA 1
ATOM 903 C C . ILE A 1 109 ? 14.448 -7.548 -2.123 1.00 97.19 109 ILE A C 1
ATOM 905 O O . ILE A 1 109 ? 13.713 -7.904 -1.209 1.00 97.19 109 ILE A O 1
ATOM 909 N N . VAL A 1 110 ? 15.139 -6.405 -2.069 1.00 97.31 110 VAL A N 1
ATOM 910 C CA . VAL A 1 110 ? 15.224 -5.563 -0.866 1.00 97.31 110 VAL A CA 1
ATOM 911 C C . VAL A 1 110 ? 13.851 -5.018 -0.468 1.00 97.31 110 VAL A C 1
ATOM 913 O O . VAL A 1 110 ? 13.526 -4.927 0.716 1.00 97.31 110 VAL A O 1
ATOM 916 N N . VAL A 1 111 ? 13.014 -4.648 -1.442 1.00 97.81 111 VAL A N 1
ATOM 917 C CA . VAL A 1 111 ? 11.671 -4.128 -1.159 1.00 97.81 111 VAL A CA 1
ATOM 918 C C . VAL A 1 111 ? 10.736 -5.259 -0.738 1.00 97.81 111 VAL A C 1
ATOM 920 O O . VAL A 1 111 ? 9.949 -5.060 0.184 1.00 97.81 111 VAL A O 1
ATOM 923 N N . ARG A 1 112 ? 10.843 -6.441 -1.355 1.00 98.38 112 ARG A N 1
ATOM 924 C CA . ARG A 1 112 ? 10.077 -7.633 -0.976 1.00 98.38 112 ARG A CA 1
ATOM 925 C C . ARG A 1 112 ? 10.407 -8.085 0.445 1.00 98.38 112 ARG A C 1
ATOM 927 O O . ARG A 1 112 ? 9.483 -8.255 1.231 1.00 98.38 112 ARG A O 1
ATOM 934 N N . GLU A 1 113 ? 11.687 -8.170 0.800 1.00 98.00 113 GLU A N 1
ATOM 935 C CA . GLU A 1 113 ? 12.142 -8.478 2.165 1.00 98.00 113 GLU A CA 1
ATOM 936 C C . GLU A 1 113 ? 11.658 -7.423 3.172 1.00 98.00 113 GLU A C 1
ATOM 938 O O . GLU A 1 113 ? 11.183 -7.755 4.256 1.00 98.00 113 GLU A O 1
ATOM 943 N N . THR A 1 114 ? 11.694 -6.138 2.796 1.00 98.06 114 THR A N 1
ATOM 944 C CA . THR A 1 114 ? 11.134 -5.057 3.627 1.00 98.06 114 THR A CA 1
ATOM 945 C C . THR A 1 114 ? 9.622 -5.223 3.821 1.00 98.06 114 THR A C 1
ATOM 947 O O . THR A 1 114 ? 9.107 -5.014 4.918 1.00 98.06 114 THR A O 1
ATOM 950 N N . CYS A 1 115 ? 8.889 -5.564 2.759 1.00 98.38 115 CYS A N 1
ATOM 951 C CA . CYS A 1 115 ? 7.455 -5.826 2.826 1.00 98.38 115 CYS A CA 1
ATOM 952 C C . CYS A 1 115 ? 7.152 -7.004 3.755 1.00 98.38 115 CYS A C 1
ATOM 954 O O . CYS A 1 115 ? 6.321 -6.862 4.650 1.00 98.38 115 CYS A O 1
ATOM 956 N N . GLU A 1 116 ? 7.869 -8.114 3.599 1.00 97.94 116 GLU A N 1
ATOM 957 C CA . GLU A 1 116 ? 7.723 -9.309 4.428 1.00 97.94 116 GLU A CA 1
ATOM 958 C C . GLU A 1 116 ? 7.964 -9.002 5.912 1.00 97.94 116 GLU A C 1
ATOM 960 O O . GLU A 1 116 ? 7.112 -9.304 6.748 1.00 97.94 116 GLU A O 1
ATOM 965 N N . ALA A 1 117 ? 9.046 -8.284 6.233 1.00 97.94 117 ALA A N 1
ATOM 966 C CA . ALA A 1 117 ? 9.358 -7.859 7.600 1.00 97.94 117 ALA A CA 1
ATOM 967 C C . ALA A 1 117 ? 8.257 -6.989 8.241 1.00 97.94 117 ALA A C 1
ATOM 969 O O . ALA A 1 117 ? 8.122 -6.949 9.465 1.00 97.94 117 ALA A O 1
ATOM 970 N N . PHE A 1 118 ? 7.451 -6.297 7.432 1.00 97.94 118 PHE A N 1
ATOM 971 C CA . PHE A 1 118 ? 6.340 -5.462 7.891 1.00 97.94 118 PHE A CA 1
ATOM 972 C C . PHE A 1 118 ? 4.959 -6.125 7.802 1.00 97.94 118 PHE A C 1
ATOM 974 O O . PHE A 1 118 ? 3.961 -5.471 8.137 1.00 97.94 118 PHE A O 1
ATOM 981 N N . GLY A 1 119 ? 4.888 -7.392 7.377 1.00 98.12 119 GLY A N 1
ATOM 982 C CA . GLY A 1 119 ? 3.630 -8.107 7.149 1.00 98.12 119 GLY A CA 1
ATOM 983 C C . GLY A 1 119 ? 2.832 -7.567 5.956 1.00 98.12 119 GLY A C 1
ATOM 984 O O . GLY A 1 119 ? 1.604 -7.623 5.958 1.00 98.12 119 GLY A O 1
ATOM 985 N N . ILE A 1 120 ? 3.516 -6.989 4.967 1.00 98.75 120 ILE A N 1
ATOM 986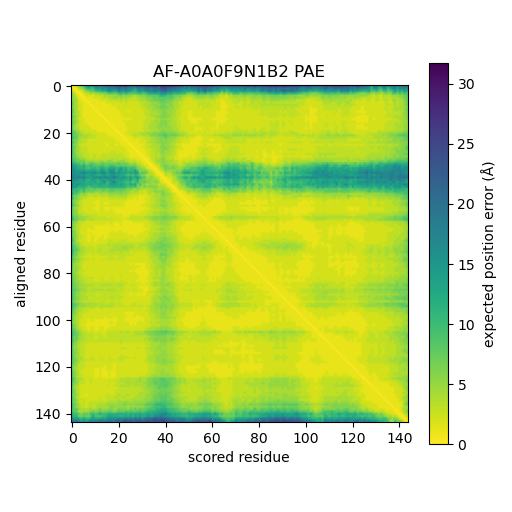 C CA . ILE A 1 120 ? 2.932 -6.474 3.726 1.00 98.75 120 ILE A CA 1
ATOM 987 C C . ILE A 1 120 ? 3.039 -7.561 2.657 1.00 98.75 120 ILE A C 1
ATOM 989 O O . ILE A 1 120 ? 4.129 -8.046 2.358 1.00 98.75 120 ILE A O 1
ATOM 993 N N . GLU A 1 121 ? 1.918 -7.901 2.032 1.00 98.62 121 GLU A N 1
ATOM 994 C CA . GLU A 1 121 ? 1.886 -8.814 0.896 1.00 98.62 121 GLU A CA 1
ATOM 995 C C . GLU A 1 121 ? 2.514 -8.144 -0.334 1.00 98.62 121 GLU A C 1
ATOM 997 O O . GLU A 1 121 ? 2.130 -7.038 -0.724 1.00 98.62 121 GLU A O 1
ATOM 1002 N N . TYR A 1 122 ? 3.497 -8.802 -0.948 1.00 98.69 122 TYR A N 1
ATOM 1003 C CA . TYR A 1 122 ? 4.196 -8.296 -2.126 1.00 98.69 122 TYR A CA 1
ATOM 1004 C C . TYR A 1 122 ? 3.679 -8.992 -3.386 1.00 98.69 122 TYR A C 1
ATOM 1006 O O . TYR A 1 122 ? 3.984 -10.158 -3.633 1.00 98.69 122 TYR A O 1
ATOM 1014 N N . VAL A 1 123 ? 2.891 -8.278 -4.190 1.00 98.56 123 VAL A N 1
ATOM 1015 C CA . VAL A 1 123 ? 2.204 -8.828 -5.364 1.00 98.56 123 VAL A CA 1
ATOM 1016 C C . VAL A 1 123 ? 2.833 -8.290 -6.642 1.00 98.56 123 VAL A C 1
ATOM 1018 O O . VAL A 1 123 ? 2.827 -7.086 -6.902 1.00 98.56 123 VAL A O 1
ATOM 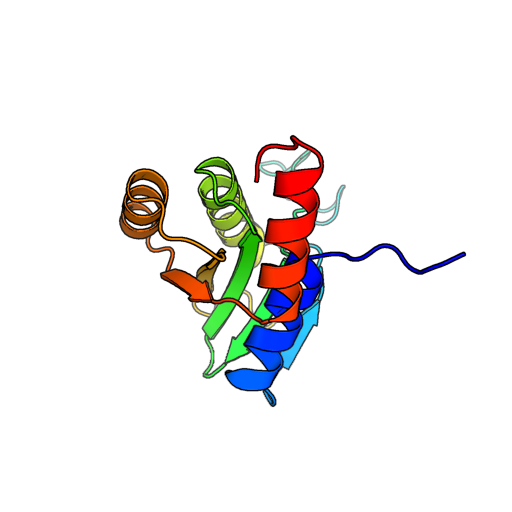1021 N N . ILE A 1 124 ? 3.324 -9.204 -7.480 1.00 98.19 124 ILE A N 1
ATOM 1022 C CA . ILE A 1 124 ? 3.849 -8.888 -8.810 1.00 98.19 124 ILE A CA 1
ATOM 1023 C C . ILE A 1 124 ? 2.751 -9.138 -9.844 1.00 98.19 124 ILE A C 1
ATOM 1025 O O . ILE A 1 124 ? 2.276 -10.259 -10.019 1.00 98.19 124 ILE A O 1
ATOM 1029 N N . TYR A 1 125 ? 2.359 -8.087 -10.555 1.00 98.00 125 TYR A N 1
ATOM 1030 C CA . TYR A 1 125 ? 1.358 -8.123 -11.608 1.00 98.00 125 TYR A CA 1
ATOM 1031 C C . TYR A 1 125 ? 1.728 -7.154 -12.733 1.00 98.00 125 TYR A C 1
ATOM 1033 O O . TYR A 1 125 ? 2.243 -6.062 -12.502 1.00 98.00 125 TYR A O 1
ATOM 1041 N N . THR A 1 126 ? 1.451 -7.534 -13.976 1.00 95.56 126 THR A N 1
ATOM 1042 C CA . THR A 1 126 ? 1.659 -6.666 -15.137 1.00 95.56 126 THR A CA 1
ATOM 1043 C C . THR A 1 126 ? 0.594 -6.923 -16.196 1.00 95.56 126 THR A C 1
ATOM 1045 O O . THR A 1 126 ? -0.079 -7.956 -16.185 1.00 95.56 126 THR A O 1
ATOM 1048 N N . THR A 1 127 ? 0.444 -5.977 -17.120 1.00 94.25 127 THR A N 1
ATOM 1049 C CA . THR A 1 127 ? -0.460 -6.075 -18.271 1.00 94.25 127 THR A CA 1
ATOM 1050 C C . THR A 1 127 ? 0.265 -5.661 -19.553 1.00 94.25 127 THR A C 1
ATOM 1052 O O . THR A 1 127 ? 1.247 -4.913 -19.483 1.00 94.25 127 THR A O 1
ATOM 1055 N N . PRO A 1 128 ? -0.204 -6.080 -20.745 1.00 94.44 128 PRO A N 1
ATOM 1056 C CA . PRO A 1 128 ? 0.403 -5.671 -22.014 1.00 94.44 128 PRO A CA 1
ATOM 1057 C C . PRO A 1 128 ? 0.553 -4.149 -22.168 1.00 94.44 128 PRO A C 1
ATOM 1059 O O . PRO A 1 128 ? 1.539 -3.675 -22.731 1.00 94.44 128 PRO A O 1
ATOM 1062 N N . GLN A 1 129 ? -0.395 -3.377 -21.634 1.00 92.81 129 GLN A N 1
ATOM 1063 C CA . GLN A 1 129 ? -0.397 -1.916 -21.649 1.00 92.81 129 GLN A CA 1
ATOM 1064 C C . GLN A 1 129 ? 0.684 -1.334 -20.731 1.00 92.81 129 GLN A C 1
ATOM 1066 O O . GLN A 1 129 ? 1.364 -0.381 -21.112 1.00 92.81 129 GLN A O 1
ATOM 1071 N N . ILE A 1 130 ? 0.871 -1.911 -19.541 1.00 93.56 130 ILE A N 1
ATOM 1072 C CA . ILE A 1 130 ? 1.945 -1.520 -18.620 1.00 93.56 130 ILE A CA 1
ATOM 1073 C C . ILE A 1 130 ? 3.310 -1.868 -19.212 1.00 93.56 130 ILE A C 1
ATOM 1075 O O . ILE A 1 130 ? 4.214 -1.038 -19.178 1.00 93.56 130 ILE A O 1
ATOM 1079 N N . GLU A 1 131 ? 3.450 -3.034 -19.842 1.00 93.69 131 GLU A N 1
ATOM 1080 C CA . GLU A 1 131 ? 4.684 -3.405 -20.540 1.00 93.69 131 GLU A CA 1
ATOM 1081 C C . GLU A 1 131 ? 4.978 -2.483 -21.731 1.00 93.69 131 GLU A C 1
ATOM 1083 O O . GLU A 1 131 ? 6.117 -2.057 -21.929 1.00 93.69 131 GLU A O 1
ATOM 1088 N N . ALA A 1 132 ? 3.958 -2.102 -22.506 1.00 93.00 132 ALA A N 1
ATOM 1089 C CA . ALA A 1 132 ? 4.113 -1.118 -23.575 1.00 93.00 132 ALA A CA 1
ATOM 1090 C C . ALA A 1 132 ? 4.554 0.250 -23.032 1.00 93.00 132 ALA A C 1
ATOM 1092 O O . ALA A 1 132 ? 5.436 0.889 -23.608 1.00 93.00 132 ALA A O 1
ATOM 1093 N N . TYR A 1 133 ? 3.990 0.676 -21.899 1.00 91.88 133 TYR A N 1
ATOM 1094 C CA . TYR A 1 133 ? 4.411 1.892 -21.213 1.00 91.88 133 TYR A CA 1
ATOM 1095 C C . TYR A 1 133 ? 5.866 1.811 -20.736 1.00 91.88 133 TYR A C 1
ATOM 1097 O O . TYR A 1 133 ? 6.632 2.726 -21.029 1.00 91.88 133 TYR A O 1
ATOM 1105 N N . LYS A 1 134 ? 6.268 0.711 -20.083 1.00 91.25 134 LYS A N 1
ATOM 1106 C CA . LYS A 1 134 ? 7.648 0.463 -19.626 1.00 91.25 134 LYS A CA 1
ATOM 1107 C C . LYS A 1 134 ? 8.647 0.527 -20.783 1.00 91.25 134 LYS A C 1
ATOM 1109 O O . LYS A 1 134 ? 9.666 1.202 -20.675 1.00 91.25 134 LYS A O 1
ATOM 1114 N N . ARG A 1 135 ? 8.324 -0.095 -21.925 1.00 92.31 135 ARG A N 1
ATOM 1115 C CA . ARG A 1 135 ? 9.145 -0.003 -23.146 1.00 92.31 135 ARG A CA 1
ATOM 1116 C C . ARG A 1 135 ? 9.269 1.431 -23.652 1.00 92.31 135 ARG A C 1
ATOM 1118 O O . ARG A 1 135 ? 10.367 1.863 -23.983 1.00 92.31 135 ARG A O 1
ATOM 1125 N N . LYS A 1 136 ? 8.163 2.179 -23.686 1.00 91.00 136 LYS A N 1
ATOM 1126 C CA . LYS A 1 136 ? 8.163 3.574 -24.140 1.00 91.00 136 LYS A CA 1
ATOM 1127 C C . LYS A 1 136 ? 9.087 4.450 -23.288 1.00 91.00 136 LYS A C 1
ATOM 1129 O O . LYS A 1 136 ? 9.910 5.163 -23.845 1.00 91.00 136 LYS A O 1
ATOM 1134 N N . ILE A 1 137 ? 8.970 4.395 -21.962 1.00 89.00 137 ILE A N 1
ATOM 1135 C CA . ILE A 1 137 ? 9.798 5.236 -21.080 1.00 89.00 137 ILE A CA 1
ATOM 1136 C C . ILE A 1 137 ? 11.282 4.844 -21.118 1.00 89.00 137 ILE A C 1
ATOM 1138 O O . ILE A 1 137 ? 12.134 5.726 -21.045 1.00 89.00 137 ILE A O 1
ATOM 1142 N N . ALA A 1 138 ? 11.590 3.557 -21.317 1.00 88.38 138 ALA A N 1
ATOM 1143 C CA . ALA A 1 138 ? 12.960 3.092 -21.505 1.00 88.38 138 ALA A CA 1
ATOM 1144 C C . ALA A 1 138 ? 13.583 3.663 -22.793 1.00 88.38 138 ALA A C 1
ATOM 1146 O O . ALA A 1 138 ? 14.723 4.120 -22.771 1.00 88.38 138 ALA A O 1
ATOM 1147 N N . LEU A 1 139 ? 12.821 3.713 -23.894 1.00 90.50 139 LEU A N 1
ATOM 1148 C CA . LEU A 1 139 ? 13.252 4.350 -25.148 1.00 90.50 139 LEU A CA 1
ATOM 1149 C C . LEU A 1 139 ? 13.447 5.869 -25.010 1.00 90.50 139 LEU A C 1
ATOM 1151 O O . LEU A 1 139 ? 14.275 6.446 -25.705 1.00 90.50 139 LEU A O 1
ATOM 1155 N N . GLU A 1 140 ? 12.713 6.515 -24.101 1.00 90.56 140 GLU A N 1
ATOM 1156 C CA . GLU A 1 140 ? 12.871 7.937 -23.764 1.00 90.56 140 GLU A CA 1
ATOM 1157 C C . GLU A 1 140 ? 14.074 8.206 -22.832 1.00 90.56 140 GLU A C 1
ATOM 1159 O O . GLU A 1 140 ? 14.275 9.345 -22.411 1.00 90.56 140 GLU A O 1
ATOM 1164 N N . GLY A 1 141 ? 14.860 7.182 -22.469 1.00 82.50 141 GLY A N 1
ATOM 1165 C CA . GLY A 1 141 ? 16.003 7.311 -21.557 1.00 82.50 141 GLY A CA 1
ATOM 1166 C C . GLY A 1 141 ? 15.606 7.625 -20.112 1.00 82.50 141 GLY A C 1
ATOM 1167 O O . GLY A 1 141 ? 16.430 8.079 -19.319 1.00 82.50 141 GLY A O 1
ATOM 1168 N N . ARG A 1 142 ? 14.337 7.414 -19.753 1.00 76.62 142 ARG A N 1
ATOM 1169 C CA . ARG A 1 142 ? 13.832 7.639 -18.400 1.00 76.62 142 ARG A CA 1
ATOM 1170 C C . ARG A 1 142 ? 13.954 6.344 -17.614 1.00 76.62 142 ARG A C 1
ATOM 1172 O O . ARG A 1 142 ? 13.485 5.300 -18.063 1.00 76.62 142 ARG A O 1
ATOM 1179 N N . SER A 1 143 ? 14.553 6.426 -16.431 1.00 67.56 143 SER A N 1
ATOM 1180 C CA . SER A 1 143 ? 14.603 5.297 -15.505 1.00 67.56 143 SER A CA 1
ATOM 1181 C C . SER A 1 143 ? 13.184 4.843 -15.172 1.00 67.56 143 SER A C 1
ATOM 1183 O O . SER A 1 143 ? 12.334 5.668 -14.819 1.00 67.56 143 SER A O 1
ATOM 1185 N N . VAL A 1 144 ? 12.949 3.538 -15.327 1.00 58.59 144 VAL A N 1
ATOM 1186 C CA . VAL A 1 144 ? 11.716 2.861 -14.917 1.00 58.59 144 VAL A CA 1
ATOM 1187 C C . VAL A 1 144 ? 11.729 2.699 -13.419 1.00 58.59 144 VAL A C 1
ATOM 1189 O O . VAL A 1 144 ? 12.642 2.019 -12.898 1.00 58.59 144 VAL A O 1
#